Protein AF-A0A1B6I086-F1 (afdb_monomer)

Secondary structure (DSSP, 8-state):
-EEEE-TTTT---SS-----S-B--S--SSGGGSB-PSTT-----GGG--EEEE--GGGS--S----------------HHHHHHT-PPPEEEES-SSTTEEEEEE-

Radius of gyration: 17.03 Å; Cα contacts (8 Å, |Δi|>4): 149; chains: 1; bounding box: 28×38×47 Å

Structure (mmCIF, N/CA/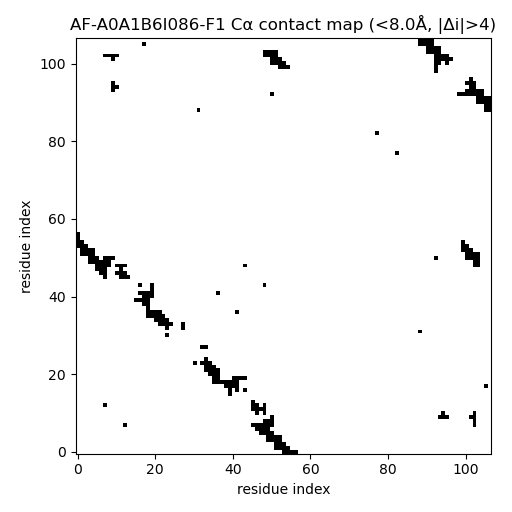C/O backbone):
data_AF-A0A1B6I086-F1
#
_entry.id   AF-A0A1B6I086-F1
#
loop_
_atom_site.group_PDB
_atom_site.id
_atom_site.type_symbol
_atom_site.label_atom_id
_atom_site.label_alt_id
_atom_site.label_comp_id
_atom_site.label_asym_id
_atom_site.label_entity_id
_atom_site.label_seq_id
_atom_site.pdbx_PDB_ins_code
_atom_site.Cartn_x
_atom_site.Cartn_y
_atom_site.Cartn_z
_atom_site.occupancy
_atom_site.B_iso_or_equiv
_atom_site.auth_seq_id
_atom_site.auth_comp_id
_atom_site.auth_asym_id
_atom_site.auth_atom_id
_atom_site.pdbx_PDB_model_num
ATOM 1 N N . ALA A 1 1 ? -8.166 -2.132 14.594 1.00 82.44 1 ALA A N 1
ATOM 2 C CA . ALA A 1 1 ? -6.741 -2.532 14.499 1.00 82.44 1 ALA A CA 1
ATOM 3 C C . ALA A 1 1 ? -6.466 -3.092 13.105 1.00 82.44 1 ALA A C 1
ATOM 5 O O . ALA A 1 1 ? -7.421 -3.461 12.431 1.00 82.44 1 ALA A O 1
ATOM 6 N N . VAL A 1 2 ? -5.211 -3.160 12.658 1.00 90.00 2 VAL A N 1
ATOM 7 C CA . VAL A 1 2 ? -4.838 -3.740 11.353 1.00 90.00 2 VAL A CA 1
ATOM 8 C C . VAL A 1 2 ? -3.719 -4.752 11.564 1.00 90.00 2 VAL A C 1
ATOM 10 O O . VAL A 1 2 ? -2.803 -4.492 12.341 1.00 90.00 2 VAL A O 1
ATOM 13 N N . LYS A 1 3 ? -3.789 -5.894 10.880 1.00 93.50 3 LYS A N 1
ATOM 14 C CA . LYS A 1 3 ? -2.704 -6.874 10.803 1.00 93.50 3 LYS A CA 1
ATOM 15 C C . LYS A 1 3 ? -2.186 -6.945 9.364 1.00 93.50 3 LYS A C 1
ATOM 17 O O . LYS A 1 3 ? -2.994 -7.206 8.472 1.00 93.50 3 LYS A O 1
ATOM 22 N N . PRO A 1 4 ? -0.878 -6.753 9.124 1.00 94.69 4 PRO A N 1
ATOM 23 C CA . PRO A 1 4 ? -0.304 -6.919 7.797 1.00 94.69 4 PRO A CA 1
ATOM 24 C C . PRO A 1 4 ? -0.185 -8.402 7.421 1.00 94.69 4 PRO A C 1
ATOM 26 O O . PRO A 1 4 ? 0.046 -9.267 8.270 1.00 94.69 4 PRO A O 1
ATOM 29 N N . THR A 1 5 ? -0.302 -8.687 6.130 1.00 96.44 5 THR A N 1
ATOM 30 C CA . THR A 1 5 ? 0.014 -9.975 5.506 1.00 96.44 5 THR A CA 1
ATOM 31 C C . THR A 1 5 ? 1.033 -9.759 4.394 1.00 96.44 5 THR A C 1
ATOM 33 O O . THR A 1 5 ? 1.017 -8.723 3.732 1.00 96.44 5 THR A O 1
ATOM 36 N N . HIS A 1 6 ? 1.876 -10.754 4.157 1.00 94.44 6 HIS A N 1
ATOM 37 C CA . HIS A 1 6 ? 2.946 -10.737 3.159 1.00 94.44 6 HIS A CA 1
ATOM 38 C C . HIS A 1 6 ? 2.785 -11.907 2.181 1.00 94.44 6 HIS A C 1
ATOM 40 O O . HIS A 1 6 ? 1.834 -12.687 2.283 1.00 94.44 6 HIS A O 1
ATOM 46 N N . SER A 1 7 ? 3.719 -12.016 1.238 1.00 95.38 7 SER A N 1
ATOM 47 C CA . SER A 1 7 ? 3.862 -13.165 0.343 1.00 95.38 7 SER A CA 1
ATOM 48 C C . SER A 1 7 ? 2.596 -13.499 -0.461 1.00 95.38 7 SER A C 1
ATOM 50 O O . SER A 1 7 ? 2.190 -14.659 -0.544 1.00 95.38 7 SER A O 1
ATOM 52 N N . ALA A 1 8 ? 1.926 -12.473 -0.998 1.00 95.12 8 ALA A N 1
ATOM 53 C CA . ALA A 1 8 ? 0.737 -12.617 -1.835 1.00 95.12 8 ALA A CA 1
ATOM 54 C C . ALA A 1 8 ? -0.382 -13.461 -1.195 1.00 95.12 8 ALA A C 1
ATOM 56 O O . ALA A 1 8 ? -1.104 -14.182 -1.884 1.00 95.12 8 ALA A O 1
ATOM 57 N N . HIS A 1 9 ? -0.576 -13.328 0.124 1.00 97.06 9 HIS A N 1
ATOM 58 C CA . HIS A 1 9 ? -1.596 -14.056 0.892 1.00 97.06 9 HIS A CA 1
ATOM 59 C C . HIS A 1 9 ? -3.008 -13.997 0.271 1.00 97.06 9 HIS A C 1
ATOM 61 O O . HIS A 1 9 ? -3.753 -14.974 0.305 1.00 97.06 9 HIS A O 1
ATOM 67 N N . PHE A 1 10 ? -3.374 -12.863 -0.335 1.00 96.31 10 PHE A N 1
ATOM 68 C CA . PHE A 1 10 ? -4.666 -12.651 -1.006 1.00 96.31 10 PHE A CA 1
ATOM 69 C C . PHE A 1 10 ? -4.572 -12.734 -2.541 1.00 96.31 10 PHE A C 1
ATOM 71 O O . PHE A 1 10 ? -5.391 -12.175 -3.277 1.00 96.31 10 PHE A O 1
ATOM 78 N N . GLY A 1 11 ? -3.547 -13.422 -3.035 1.00 93.88 11 GLY A N 1
ATOM 79 C CA . GLY A 1 11 ? -3.220 -13.562 -4.446 1.00 93.88 11 GLY A CA 1
ATOM 80 C C . GLY A 1 11 ? -2.227 -12.516 -4.947 1.00 93.88 11 GLY A C 1
ATOM 81 O O . GLY A 1 11 ? -2.010 -11.471 -4.329 1.00 93.88 11 GLY A O 1
ATOM 82 N N . GLN A 1 12 ? -1.659 -12.814 -6.110 1.00 90.12 12 GLN A N 1
ATOM 83 C CA . GLN A 1 12 ? -0.608 -12.041 -6.769 1.00 90.12 12 GLN A CA 1
ATOM 84 C C . GLN A 1 12 ? -1.130 -10.721 -7.361 1.00 90.12 12 GLN A C 1
ATOM 86 O O . GLN A 1 12 ? -2.317 -10.597 -7.693 1.00 90.12 12 GLN A O 1
ATOM 91 N N . VAL A 1 13 ? -0.238 -9.743 -7.537 1.00 84.06 13 VAL A N 1
ATOM 92 C CA . VAL A 1 13 ? -0.494 -8.568 -8.389 1.00 84.06 13 VAL A CA 1
ATOM 93 C C . VAL A 1 13 ? -0.128 -8.932 -9.821 1.00 84.06 13 VAL A C 1
ATOM 95 O O . VAL A 1 13 ? 0.859 -9.605 -10.050 1.00 84.06 13 VAL A O 1
ATOM 98 N N . ARG A 1 14 ? -0.931 -8.494 -10.795 1.00 73.88 14 ARG A N 1
ATOM 99 C CA . ARG A 1 14 ? -0.684 -8.771 -12.225 1.00 73.88 14 ARG A CA 1
ATOM 100 C C . ARG A 1 14 ? -0.266 -7.555 -13.044 1.00 73.88 14 ARG A C 1
ATOM 102 O O . ARG A 1 14 ? -0.083 -7.672 -14.248 1.00 73.88 14 ARG A O 1
ATOM 109 N N . GLN A 1 15 ? -0.263 -6.371 -12.435 1.00 74.25 15 GLN A N 1
ATOM 110 C CA . GLN A 1 15 ? -0.150 -5.113 -13.172 1.00 74.25 15 GLN A CA 1
ATOM 111 C C . GLN A 1 15 ? 1.072 -4.307 -12.758 1.00 74.25 15 GLN A C 1
ATOM 113 O O . GLN A 1 15 ? 1.983 -4.138 -13.560 1.00 74.25 15 GLN A O 1
ATOM 118 N N . LYS A 1 16 ? 1.070 -3.752 -11.543 1.00 85.25 16 LYS A N 1
ATOM 119 C CA . LYS A 1 16 ? 2.122 -2.842 -11.099 1.00 85.25 16 LYS A CA 1
ATOM 120 C C . LYS A 1 16 ? 2.178 -2.751 -9.582 1.00 85.25 16 LYS A C 1
ATOM 122 O O . LYS A 1 16 ? 1.140 -2.617 -8.932 1.00 85.25 16 LYS A O 1
ATOM 127 N N . TYR A 1 17 ? 3.396 -2.738 -9.058 1.00 90.81 17 TYR A N 1
ATOM 128 C CA . TYR A 1 17 ? 3.699 -2.358 -7.688 1.00 90.81 17 TYR A CA 1
ATOM 129 C C . TYR A 1 17 ? 3.968 -0.857 -7.629 1.00 90.81 17 TYR A C 1
ATOM 131 O O . TYR A 1 17 ? 4.779 -0.315 -8.380 1.00 90.81 17 TYR A O 1
ATOM 139 N N . TRP A 1 18 ? 3.207 -0.160 -6.790 1.00 92.31 18 TRP A N 1
ATOM 140 C CA . TRP A 1 18 ? 3.311 1.293 -6.658 1.00 92.31 18 TRP A CA 1
ATOM 141 C C . TRP A 1 18 ? 4.209 1.719 -5.505 1.00 92.31 18 TRP A C 1
ATOM 143 O O . TRP A 1 18 ? 4.826 2.778 -5.586 1.00 92.31 18 TRP A O 1
ATOM 153 N N . MET A 1 19 ? 4.255 0.909 -4.453 1.00 94.38 19 MET A N 1
ATOM 154 C CA . MET A 1 19 ? 4.958 1.193 -3.211 1.00 94.38 19 MET A CA 1
ATOM 155 C C . MET A 1 19 ? 5.756 -0.040 -2.814 1.00 94.38 19 MET A C 1
ATOM 157 O O . MET A 1 19 ? 5.250 -1.154 -2.950 1.00 94.38 19 MET A O 1
ATOM 161 N N . ASP A 1 20 ? 6.948 0.194 -2.287 1.00 95.62 20 ASP A N 1
ATOM 162 C CA . ASP A 1 20 ? 7.857 -0.826 -1.781 1.00 95.62 20 ASP A CA 1
ATOM 163 C C . ASP A 1 20 ? 8.559 -0.310 -0.520 1.00 95.62 20 ASP A C 1
ATOM 165 O O . ASP A 1 20 ? 8.597 0.904 -0.275 1.00 95.62 20 ASP A O 1
ATOM 169 N N . ASN A 1 21 ? 9.036 -1.229 0.319 1.00 95.50 21 ASN A N 1
ATOM 170 C CA . ASN A 1 21 ? 9.699 -0.946 1.590 1.00 95.50 21 ASN A CA 1
ATOM 171 C C . ASN A 1 21 ? 8.905 0.024 2.487 1.00 95.50 21 ASN A C 1
ATOM 173 O O . ASN A 1 21 ? 9.460 0.911 3.145 1.00 95.50 21 ASN A O 1
ATOM 177 N N . VAL A 1 22 ? 7.577 -0.151 2.510 1.00 95.06 22 VAL A N 1
ATOM 178 C CA . VAL A 1 22 ? 6.657 0.706 3.266 1.00 95.06 22 VAL A CA 1
ATOM 179 C C . VAL A 1 22 ? 6.874 0.528 4.767 1.00 95.06 22 VAL A C 1
ATOM 181 O O . VAL A 1 22 ? 6.713 -0.558 5.321 1.00 95.06 22 VAL A O 1
ATOM 184 N N . TYR A 1 23 ? 7.182 1.631 5.437 1.00 95.50 23 TYR A N 1
ATOM 185 C CA . TYR A 1 23 ? 7.411 1.712 6.868 1.00 95.50 23 TYR A CA 1
ATOM 186 C C . TYR A 1 23 ? 6.607 2.869 7.465 1.00 95.50 23 TYR A C 1
ATOM 188 O O . TYR A 1 23 ? 6.864 4.037 7.164 1.00 95.50 23 TYR A O 1
ATOM 196 N N . CYS A 1 24 ? 5.655 2.533 8.333 1.00 94.00 24 CYS A N 1
ATOM 197 C CA . CYS A 1 24 ? 4.813 3.486 9.055 1.00 94.00 24 CYS A CA 1
ATOM 198 C C . CYS A 1 24 ? 5.195 3.509 10.544 1.00 94.00 24 CYS A C 1
ATOM 200 O O . CYS A 1 24 ? 5.468 2.454 11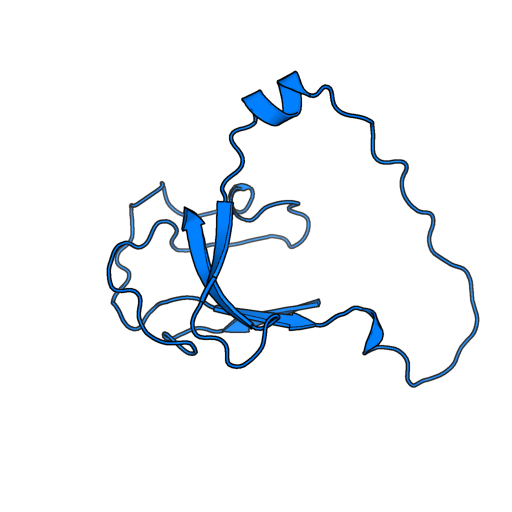.120 1.00 94.00 24 CYS A O 1
ATOM 202 N N . SER A 1 25 ? 5.169 4.678 11.186 1.00 94.94 25 SER A N 1
ATOM 203 C CA . SER A 1 25 ? 5.275 4.797 12.648 1.00 94.94 25 SER A CA 1
ATOM 204 C C . SER A 1 25 ? 3.996 4.347 13.360 1.00 94.94 25 SER A C 1
ATOM 206 O O . SER A 1 25 ? 4.044 3.952 14.525 1.00 94.94 25 SER A O 1
ATOM 208 N N . GLY A 1 26 ? 2.863 4.387 12.652 1.00 91.50 26 GLY A N 1
ATOM 209 C CA . GLY A 1 26 ? 1.530 4.092 13.1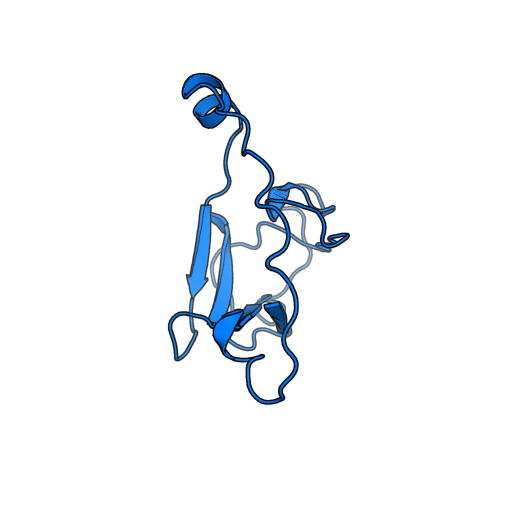74 1.00 91.50 26 GLY A CA 1
ATOM 210 C C . GLY A 1 26 ? 0.714 5.342 13.510 1.00 91.50 26 GLY A C 1
ATOM 211 O O . GLY A 1 26 ? -0.442 5.216 13.910 1.00 91.50 26 GLY A O 1
ATOM 212 N N . GLU A 1 27 ? 1.283 6.535 13.330 1.00 92.81 27 GLU A N 1
ATOM 213 C CA . GLU A 1 27 ? 0.605 7.821 13.549 1.00 92.81 27 GLU A CA 1
ATOM 214 C C . GLU A 1 27 ? 0.104 8.456 12.243 1.00 92.81 27 GLU A C 1
ATOM 216 O O . GLU A 1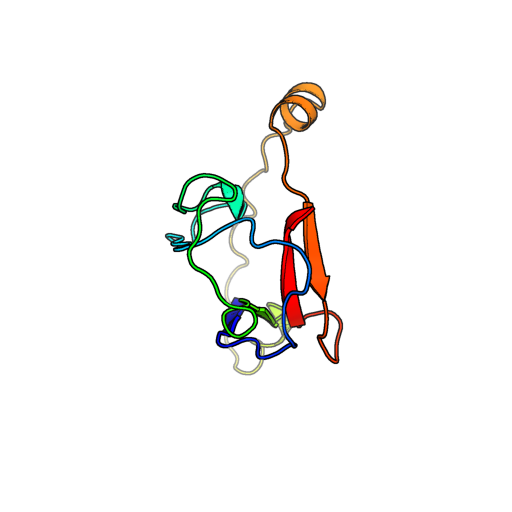 27 ? -0.635 9.443 12.257 1.00 92.81 27 GLU A O 1
ATOM 221 N N . GLU A 1 28 ? 0.498 7.904 11.096 1.00 92.19 28 GLU A N 1
ATOM 222 C CA . GLU A 1 28 ? 0.137 8.428 9.791 1.00 92.19 28 GLU A CA 1
ATOM 223 C C . GLU A 1 28 ? -1.359 8.261 9.494 1.00 92.19 28 GLU A C 1
ATOM 225 O O . GLU A 1 28 ? -1.937 7.183 9.614 1.00 92.19 28 GLU A O 1
ATOM 230 N N . GLU A 1 29 ? -2.001 9.328 9.010 1.00 88.00 29 GLU A N 1
ATOM 231 C CA . GLU A 1 29 ? -3.420 9.275 8.624 1.00 88.00 29 GLU A CA 1
ATOM 232 C C . GLU A 1 29 ? -3.664 8.548 7.288 1.00 88.00 29 GLU A C 1
ATOM 234 O O . GLU A 1 29 ? -4.810 8.235 6.952 1.00 88.00 29 GLU A O 1
ATOM 239 N N . ARG A 1 30 ? -2.615 8.344 6.479 1.00 89.44 30 ARG A N 1
ATOM 240 C CA . ARG A 1 30 ? -2.692 7.758 5.132 1.00 89.44 30 ARG A CA 1
ATOM 241 C C . ARG A 1 30 ? -1.425 6.969 4.812 1.00 89.44 30 ARG A C 1
ATOM 243 O O . ARG A 1 30 ? -0.339 7.343 5.240 1.00 89.44 30 ARG A O 1
ATOM 250 N N . LEU A 1 31 ? -1.563 5.947 3.972 1.00 91.56 31 LEU A N 1
ATOM 251 C CA . LEU A 1 31 ? -0.454 5.078 3.569 1.00 91.56 31 LEU A CA 1
ATOM 252 C C . LEU A 1 31 ? 0.661 5.836 2.820 1.00 91.56 31 LEU A C 1
ATOM 254 O O . LEU A 1 31 ? 1.835 5.573 3.041 1.00 91.56 31 LEU A O 1
ATOM 258 N N . ASP A 1 32 ? 0.310 6.836 2.006 1.00 92.19 32 ASP A N 1
ATOM 259 C CA . ASP A 1 32 ? 1.271 7.692 1.287 1.00 92.19 32 ASP A CA 1
ATOM 260 C C . ASP A 1 32 ? 1.992 8.721 2.173 1.00 92.19 32 ASP A C 1
ATOM 262 O O . ASP A 1 32 ? 2.774 9.530 1.671 1.00 92.19 32 ASP A O 1
ATOM 266 N N . LYS A 1 33 ? 1.704 8.741 3.479 1.00 93.00 33 LYS A N 1
ATOM 267 C CA . LYS A 1 33 ? 2.448 9.534 4.465 1.00 93.00 33 LYS A CA 1
ATOM 268 C C . LYS A 1 33 ? 3.496 8.720 5.210 1.00 93.00 33 LYS A C 1
ATOM 270 O O . LYS A 1 33 ? 4.339 9.322 5.868 1.00 93.00 33 LYS A O 1
ATOM 275 N N . CYS A 1 34 ? 3.458 7.396 5.084 1.00 94.50 34 CYS A N 1
ATOM 276 C CA . CYS A 1 34 ? 4.520 6.537 5.579 1.00 94.50 34 CYS A CA 1
ATOM 277 C C . CYS A 1 34 ? 5.802 6.758 4.766 1.00 94.50 34 CYS A C 1
ATOM 279 O O . CYS A 1 34 ? 5.779 7.344 3.680 1.00 94.50 34 CYS A O 1
ATOM 281 N N . ARG A 1 35 ? 6.933 6.265 5.270 1.00 97.25 35 ARG A N 1
ATOM 282 C CA . ARG A 1 35 ? 8.158 6.172 4.471 1.00 97.25 35 ARG A CA 1
ATOM 283 C C . ARG A 1 35 ? 8.024 4.985 3.519 1.00 97.25 35 ARG A C 1
ATOM 285 O O . ARG A 1 35 ? 7.622 3.914 3.948 1.00 97.25 35 ARG A O 1
ATOM 292 N N . PHE A 1 36 ? 8.364 5.166 2.254 1.00 96.12 36 PHE A N 1
ATOM 293 C CA . PHE A 1 36 ? 8.427 4.110 1.244 1.00 96.12 36 PHE A CA 1
ATOM 294 C C . PHE A 1 36 ? 9.386 4.562 0.141 1.00 96.12 36 PHE A C 1
ATOM 296 O O . PHE A 1 36 ? 9.764 5.740 0.093 1.00 96.12 36 PHE A O 1
ATOM 303 N N . ASP A 1 37 ? 9.798 3.638 -0.716 1.00 96.62 37 ASP A N 1
ATOM 304 C CA . ASP A 1 37 ? 10.651 3.972 -1.854 1.00 96.62 37 ASP A CA 1
ATOM 305 C C . ASP A 1 37 ? 9.907 4.841 -2.882 1.00 96.62 37 ASP A C 1
ATOM 307 O O . ASP A 1 37 ? 8.677 4.902 -2.872 1.00 96.62 37 ASP A O 1
ATOM 311 N N . PRO A 1 38 ? 10.606 5.578 -3.767 1.00 95.81 38 PRO A N 1
ATOM 312 C CA . PRO A 1 38 ? 9.939 6.431 -4.746 1.00 95.81 38 PRO A CA 1
ATOM 313 C C . PRO A 1 38 ? 8.871 5.678 -5.551 1.00 95.81 38 PRO A C 1
ATOM 315 O O . PRO A 1 38 ? 9.054 4.523 -5.920 1.00 95.81 38 PRO A O 1
ATOM 318 N N . TRP A 1 39 ? 7.759 6.348 -5.859 1.00 93.12 39 TRP A N 1
ATOM 319 C CA . TRP A 1 39 ? 6.617 5.739 -6.547 1.00 93.12 39 TRP A CA 1
ATOM 320 C C . TRP A 1 39 ? 7.008 4.933 -7.789 1.00 93.12 39 TRP A C 1
ATOM 322 O O . TRP A 1 39 ? 7.566 5.470 -8.746 1.00 93.12 39 TRP A O 1
ATOM 332 N N . GLY A 1 40 ? 6.625 3.657 -7.800 1.00 92.56 40 GLY A N 1
ATOM 333 C CA . GLY A 1 40 ? 6.898 2.743 -8.908 1.00 92.56 40 GLY A CA 1
ATOM 334 C C . GLY A 1 40 ? 8.344 2.246 -8.999 1.00 92.56 40 GLY A C 1
ATOM 335 O O . GLY A 1 40 ? 8.616 1.441 -9.884 1.00 92.56 40 GLY A O 1
ATOM 336 N N . THR A 1 41 ? 9.236 2.667 -8.102 1.00 95.19 41 THR A N 1
ATOM 337 C CA . THR A 1 41 ? 10.551 2.054 -7.898 1.00 95.19 41 THR A CA 1
ATOM 338 C C . THR A 1 41 ? 10.398 0.928 -6.888 1.00 95.19 41 THR A C 1
ATOM 340 O O . THR A 1 41 ? 10.011 1.171 -5.751 1.00 95.19 41 THR A O 1
ATOM 343 N N . ASN A 1 42 ? 10.636 -0.298 -7.334 1.00 93.56 42 ASN A N 1
ATOM 344 C CA . ASN A 1 42 ? 10.521 -1.518 -6.544 1.00 93.56 42 ASN A CA 1
ATOM 345 C C . ASN A 1 42 ? 11.275 -2.640 -7.257 1.00 93.56 42 ASN A C 1
ATOM 347 O O . ASN A 1 42 ? 11.465 -2.570 -8.477 1.00 93.56 42 ASN A O 1
ATOM 351 N N . ASP A 1 43 ? 11.651 -3.666 -6.509 1.00 93.38 43 ASP A N 1
ATOM 352 C CA . ASP A 1 43 ? 12.112 -4.958 -7.024 1.00 93.38 43 ASP A CA 1
ATOM 353 C C . ASP A 1 43 ? 11.118 -6.095 -6.723 1.00 93.38 43 ASP A C 1
ATOM 355 O O . ASP A 1 43 ? 11.436 -7.262 -6.927 1.00 93.38 43 ASP A O 1
ATOM 359 N N . CYS A 1 44 ? 9.889 -5.734 -6.332 1.00 92.69 44 CYS A N 1
ATOM 360 C CA . CYS A 1 44 ? 8.807 -6.650 -5.984 1.00 92.69 44 CYS A CA 1
ATOM 361 C C . CYS A 1 44 ? 8.457 -7.657 -7.099 1.00 92.69 44 CYS A C 1
ATOM 363 O O . CYS A 1 44 ? 8.109 -7.290 -8.227 1.00 92.69 44 CYS A O 1
ATOM 365 N N . GLU A 1 45 ? 8.394 -8.934 -6.732 1.00 91.50 45 GLU A N 1
ATOM 366 C CA . GLU A 1 45 ? 7.878 -10.037 -7.542 1.00 91.50 45 GLU A CA 1
ATOM 367 C C . GLU A 1 45 ? 6.368 -10.259 -7.340 1.00 91.50 45 GLU A C 1
ATOM 369 O O . GLU A 1 45 ? 5.774 -9.848 -6.344 1.00 91.50 45 GLU A O 1
ATOM 374 N N . ASP A 1 46 ? 5.707 -10.980 -8.256 1.00 89.19 46 ASP A N 1
ATOM 375 C CA . ASP A 1 46 ? 4.275 -11.348 -8.194 1.00 89.19 46 ASP A CA 1
ATOM 376 C C . ASP A 1 46 ? 3.855 -11.975 -6.846 1.00 89.19 46 ASP A C 1
ATOM 378 O O . ASP A 1 46 ? 2.717 -11.810 -6.390 1.00 89.19 46 ASP A O 1
ATOM 382 N N . SER A 1 47 ? 4.782 -12.678 -6.192 1.00 91.69 47 SER A N 1
ATOM 383 C CA . SER A 1 47 ? 4.608 -13.299 -4.880 1.00 91.69 47 SER A CA 1
ATOM 384 C C . SER A 1 47 ? 4.762 -12.354 -3.693 1.00 91.69 47 SER A C 1
ATOM 386 O O . SER A 1 47 ? 4.479 -12.784 -2.586 1.00 91.69 47 SER A O 1
ATOM 388 N N . GLU A 1 48 ? 5.167 -11.098 -3.864 1.00 93.69 48 GLU A N 1
ATOM 389 C CA . GLU A 1 48 ? 5.503 -10.194 -2.748 1.00 93.69 48 GLU A CA 1
ATOM 390 C C . GLU A 1 48 ? 4.370 -9.242 -2.362 1.00 93.69 48 GLU A C 1
ATOM 392 O O . GLU A 1 48 ? 4.493 -8.426 -1.450 1.00 93.69 48 GLU A O 1
ATOM 397 N N . ALA A 1 49 ? 3.210 -9.392 -3.000 1.00 94.00 49 ALA A N 1
ATOM 398 C CA . ALA A 1 49 ? 2.065 -8.532 -2.767 1.00 94.00 49 ALA A CA 1
ATOM 399 C C . ALA A 1 49 ? 1.657 -8.452 -1.281 1.00 94.00 49 ALA A C 1
ATOM 401 O O . ALA A 1 49 ? 1.293 -9.454 -0.652 1.00 94.00 49 ALA A O 1
ATOM 402 N N . ALA A 1 50 ? 1.653 -7.229 -0.747 1.00 95.25 50 ALA A N 1
ATOM 403 C CA . ALA A 1 50 ? 1.212 -6.935 0.609 1.00 95.25 50 ALA A CA 1
ATOM 404 C C . ALA A 1 50 ? -0.320 -6.954 0.733 1.00 95.25 50 ALA A C 1
ATOM 406 O O . ALA A 1 50 ? -1.067 -6.556 -0.166 1.00 95.25 50 ALA A O 1
ATOM 407 N N . GLY A 1 51 ? -0.804 -7.374 1.894 1.00 95.94 51 GLY A N 1
ATOM 408 C CA . GLY A 1 51 ? -2.222 -7.357 2.231 1.00 95.94 51 GLY A CA 1
ATOM 409 C C . GLY A 1 51 ? -2.456 -7.000 3.687 1.00 95.94 51 GLY A C 1
ATOM 410 O O . GLY A 1 51 ? -1.513 -6.823 4.459 1.00 95.94 51 GLY A O 1
ATOM 411 N N . VAL A 1 52 ? -3.722 -6.880 4.061 1.00 96.56 52 VAL A N 1
ATOM 412 C CA . VAL A 1 52 ? -4.125 -6.574 5.432 1.00 96.56 52 VAL A CA 1
ATOM 413 C C . VAL A 1 52 ? -5.381 -7.335 5.828 1.00 96.56 52 VAL A C 1
ATOM 415 O O . VAL A 1 52 ? -6.222 -7.655 4.989 1.00 96.56 52 VAL A O 1
ATOM 418 N N . VAL A 1 53 ? -5.518 -7.565 7.131 1.00 96.62 53 VAL A N 1
ATOM 419 C CA . VAL A 1 53 ? -6.783 -7.884 7.796 1.00 96.62 53 VAL A CA 1
ATOM 420 C C . VAL A 1 53 ? -7.112 -6.730 8.739 1.00 96.62 53 VAL A C 1
ATOM 422 O O . VAL A 1 53 ? -6.306 -6.357 9.596 1.00 96.62 53 VAL A O 1
ATOM 425 N N . CYS A 1 54 ? -8.291 -6.148 8.572 1.00 92.88 54 CYS A N 1
ATOM 426 C CA . CYS A 1 54 ? -8.791 -5.031 9.357 1.00 92.88 54 CYS A CA 1
ATOM 427 C C . CYS A 1 54 ? -9.761 -5.545 10.421 1.00 92.88 54 CYS A C 1
ATOM 429 O O . CYS A 1 54 ? -10.747 -6.203 10.109 1.00 92.88 54 CYS A O 1
ATOM 431 N N . TYR A 1 55 ? -9.527 -5.186 11.676 1.00 87.81 55 TYR A N 1
ATOM 432 C CA . TYR A 1 55 ? -10.411 -5.511 12.793 1.00 87.81 55 TYR A CA 1
ATOM 433 C C . TYR A 1 55 ? -11.188 -4.267 13.200 1.00 87.81 55 TYR A C 1
ATOM 435 O O . TYR A 1 55 ? -10.583 -3.205 13.430 1.00 87.81 55 TYR A O 1
ATOM 443 N N . SER A 1 56 ? -12.510 -4.400 13.314 1.00 78.69 56 SER A N 1
ATOM 444 C CA . SER A 1 56 ? -13.326 -3.366 13.936 1.00 78.69 56 SER A CA 1
ATOM 445 C C . SER A 1 56 ? -12.872 -3.192 15.394 1.00 78.69 56 SER A C 1
ATOM 447 O O . SER A 1 56 ? -12.483 -4.159 16.051 1.00 78.69 56 SER A O 1
ATOM 449 N N . PRO A 1 57 ? -12.899 -1.964 15.934 1.00 66.56 57 PRO A N 1
ATOM 450 C CA . PRO A 1 57 ? -12.675 -1.744 17.363 1.00 66.56 57 PRO A CA 1
ATOM 451 C C . PRO A 1 57 ? -13.704 -2.458 18.257 1.00 66.56 57 PRO A C 1
ATOM 453 O O . PRO A 1 57 ? -13.502 -2.549 19.461 1.00 66.56 57 PRO A O 1
ATOM 456 N N . GLU A 1 58 ? -14.798 -2.953 17.676 1.00 60.62 58 GLU A N 1
ATOM 457 C CA . GLU A 1 58 ? -15.933 -3.552 18.379 1.00 60.62 58 GLU A CA 1
ATOM 458 C C . GLU A 1 58 ? -15.672 -4.992 18.858 1.00 60.62 58 GLU A C 1
ATOM 460 O O . GLU A 1 58 ? -16.347 -5.459 19.767 1.00 60.62 58 GLU A O 1
ATOM 465 N N . GLU A 1 59 ? -14.648 -5.681 18.335 1.00 56.38 59 GLU A N 1
ATOM 466 C CA . GLU A 1 59 ? -14.301 -7.048 18.774 1.00 56.38 59 GLU A CA 1
ATOM 467 C C . GLU A 1 59 ? -13.294 -7.110 19.937 1.00 56.38 59 GLU A C 1
ATOM 469 O O . GLU A 1 59 ? -12.910 -8.188 20.385 1.00 56.38 59 GLU A O 1
ATOM 474 N N . VAL A 1 60 ? -12.905 -5.962 20.499 1.00 54.56 60 VAL A N 1
ATOM 475 C CA . VAL A 1 60 ? -12.204 -5.896 21.793 1.00 54.56 60 VAL A CA 1
ATOM 476 C C . VAL A 1 60 ? -13.193 -5.389 22.840 1.00 54.56 60 VAL A C 1
ATOM 478 O O . VAL A 1 60 ? -13.071 -4.291 23.369 1.00 54.56 60 VAL A O 1
ATOM 481 N N . SER A 1 61 ? -14.260 -6.150 23.081 1.00 50.88 61 SER A N 1
ATOM 482 C CA . SER A 1 61 ? -15.302 -5.813 24.065 1.00 50.88 61 SER A CA 1
ATOM 483 C C . SER A 1 61 ? -15.834 -7.049 24.792 1.00 50.88 61 SER A C 1
ATOM 485 O O . SER A 1 61 ? -17.028 -7.179 25.025 1.00 50.88 61 SER A O 1
ATOM 487 N N . THR A 1 62 ? -14.951 -7.957 25.208 1.00 50.28 62 THR A N 1
ATOM 488 C CA . THR A 1 62 ? -15.314 -9.004 26.182 1.00 50.28 62 THR A CA 1
ATOM 489 C C . THR A 1 62 ? -14.226 -9.179 27.231 1.00 50.28 62 THR A C 1
ATOM 491 O O . THR A 1 62 ? -13.619 -10.230 27.342 1.00 50.28 62 THR A O 1
ATOM 494 N N . THR A 1 63 ? -13.971 -8.122 28.006 1.00 44.12 63 THR A N 1
ATOM 495 C CA . THR A 1 63 ? -13.879 -8.231 29.474 1.00 44.12 63 THR A CA 1
ATOM 496 C C . THR A 1 63 ? -14.017 -6.838 30.093 1.00 44.12 63 THR A C 1
ATOM 498 O O . THR A 1 63 ? -13.198 -5.956 29.869 1.00 44.12 63 THR A O 1
ATOM 501 N N . THR A 1 64 ? -15.117 -6.654 30.820 1.00 47.59 64 THR A N 1
ATOM 502 C CA . THR A 1 64 ? -15.389 -5.655 31.869 1.00 47.59 64 THR A CA 1
ATOM 503 C C . THR A 1 64 ? -14.207 -4.792 32.334 1.00 47.59 64 THR A C 1
ATOM 505 O O . THR A 1 64 ? -13.255 -5.330 32.891 1.00 47.59 64 THR A O 1
ATOM 508 N N . THR A 1 65 ? -14.327 -3.460 32.242 1.00 41.91 65 THR A N 1
ATOM 509 C CA . THR A 1 65 ? -14.438 -2.531 33.395 1.00 41.91 65 THR A CA 1
ATOM 510 C C . THR A 1 65 ? -14.784 -1.119 32.896 1.00 41.91 65 THR A C 1
ATOM 512 O O . THR A 1 65 ? -14.162 -0.582 31.986 1.00 41.91 65 THR A O 1
ATOM 515 N N . THR A 1 66 ? -15.804 -0.521 33.505 1.00 53.19 66 THR A N 1
ATOM 516 C CA . THR A 1 66 ? -16.263 0.864 33.348 1.00 53.19 66 THR A CA 1
ATOM 517 C C . THR A 1 66 ? -15.141 1.880 33.568 1.00 53.19 66 THR A C 1
ATOM 519 O O . THR A 1 66 ? -14.643 1.956 34.686 1.00 53.19 66 THR A O 1
ATOM 522 N N . THR A 1 67 ? -14.793 2.718 32.579 1.00 46.47 67 THR A N 1
ATOM 523 C CA . THR A 1 67 ? -14.449 4.151 32.777 1.00 46.47 67 THR A CA 1
ATOM 524 C C . THR A 1 67 ? -14.236 4.902 31.446 1.00 46.47 67 THR A C 1
ATOM 526 O O . THR A 1 67 ? -13.400 4.530 30.638 1.00 46.47 67 THR A O 1
ATOM 529 N N . VAL A 1 68 ? -15.015 5.982 31.275 1.00 47.81 68 VAL A N 1
ATOM 530 C CA . VAL A 1 68 ? -14.792 7.221 30.488 1.00 47.81 68 VAL A CA 1
ATOM 531 C C . VAL A 1 68 ? -14.321 7.098 29.025 1.00 47.81 68 VAL A C 1
ATOM 533 O O . VAL A 1 68 ? -13.170 6.798 28.730 1.00 47.81 68 VAL A O 1
ATOM 536 N N . ALA A 1 69 ? -15.208 7.486 28.099 1.00 50.03 69 ALA A N 1
ATOM 537 C CA . ALA A 1 69 ? -14.888 7.715 26.690 1.00 50.03 69 ALA A CA 1
ATOM 538 C C . ALA A 1 69 ? -13.720 8.715 26.531 1.00 50.03 69 ALA A C 1
ATOM 540 O O . ALA A 1 69 ? -13.796 9.818 27.084 1.00 50.03 69 ALA A O 1
ATOM 541 N N . PRO A 1 70 ? -12.661 8.399 25.763 1.00 52.91 70 PRO A N 1
ATOM 542 C CA . PRO A 1 70 ? -11.629 9.376 25.474 1.00 52.91 70 PRO A CA 1
ATOM 543 C C . PRO A 1 70 ? -12.200 10.446 24.539 1.00 52.91 70 PRO A C 1
ATOM 545 O O . PRO A 1 70 ? -12.829 10.154 23.522 1.00 52.91 70 PRO A O 1
ATOM 548 N N . ASN A 1 71 ? -11.980 11.699 24.933 1.00 45.50 71 ASN A N 1
ATOM 549 C CA . ASN A 1 71 ? -12.239 12.919 24.177 1.00 45.50 71 ASN A CA 1
ATOM 550 C C . ASN A 1 71 ? -12.041 12.731 22.664 1.00 45.50 71 ASN A C 1
ATOM 552 O O . ASN A 1 71 ? -10.916 12.566 22.193 1.00 45.50 71 ASN A O 1
ATOM 556 N N . ALA A 1 72 ? -13.122 12.855 21.891 1.00 57.34 72 ALA A N 1
ATOM 557 C CA . ALA A 1 72 ? -13.028 13.039 20.452 1.00 57.34 72 ALA A CA 1
ATOM 558 C C . ALA A 1 72 ? -12.317 14.375 20.181 1.00 57.34 72 ALA A C 1
ATOM 560 O O . ALA A 1 72 ? -12.858 15.454 20.443 1.00 57.34 72 ALA A O 1
ATOM 561 N N . THR A 1 73 ? -11.086 14.320 19.677 1.00 55.41 73 THR A N 1
ATOM 562 C CA . THR A 1 73 ? -10.372 15.511 19.218 1.00 55.41 73 THR A CA 1
ATOM 563 C C . THR A 1 73 ? -11.197 16.182 18.119 1.00 55.41 73 THR A C 1
ATOM 565 O O . THR A 1 73 ? -11.608 15.562 17.136 1.00 55.41 73 THR A O 1
ATOM 568 N N . LYS A 1 74 ? -11.501 17.474 18.302 1.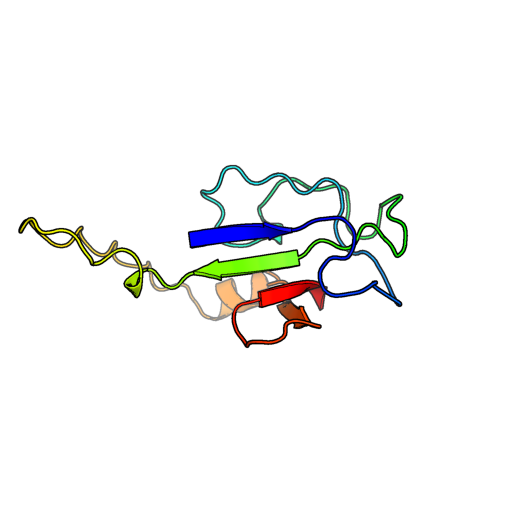00 54.91 74 LYS A N 1
ATOM 569 C CA . LYS A 1 74 ? -12.245 18.277 17.324 1.00 54.91 74 LYS A CA 1
ATOM 570 C C . LYS A 1 74 ? -11.459 18.296 16.011 1.00 54.91 74 LYS A C 1
ATOM 572 O O . LYS A 1 74 ? -10.494 19.046 15.879 1.00 54.91 74 LYS A O 1
ATOM 577 N N . LYS A 1 75 ? -11.872 17.485 15.033 1.00 62.50 75 LYS A N 1
ATOM 578 C CA . LYS A 1 75 ? -11.297 17.493 13.682 1.00 62.50 75 LYS A CA 1
ATOM 579 C C . LYS A 1 75 ? -11.447 18.902 13.104 1.00 62.50 75 LYS A C 1
ATOM 581 O O . LYS A 1 75 ? -12.562 19.381 12.890 1.00 62.50 75 LYS A O 1
ATOM 586 N N . LYS A 1 76 ? -10.325 19.595 12.889 1.00 69.94 76 LYS A N 1
ATOM 587 C CA . LYS A 1 76 ? -10.299 20.932 12.283 1.00 69.94 76 LYS A CA 1
ATOM 588 C C . LYS A 1 76 ? -10.963 20.836 10.907 1.00 69.94 76 LYS A C 1
ATOM 590 O O . LYS A 1 76 ? -10.541 20.037 10.073 1.00 69.94 76 LYS A O 1
ATOM 595 N N . ARG A 1 77 ? -12.029 21.610 10.671 1.00 70.88 77 ARG A N 1
ATOM 596 C CA . ARG A 1 77 ? -12.718 21.630 9.370 1.00 70.88 77 ARG A CA 1
ATOM 597 C C . ARG A 1 77 ? -11.748 22.192 8.330 1.00 70.88 77 ARG A C 1
ATOM 599 O O . ARG A 1 77 ? -11.403 23.369 8.379 1.00 70.88 77 ARG A O 1
ATOM 606 N N . ARG A 1 78 ? -11.268 21.332 7.435 1.00 76.38 78 ARG A N 1
ATOM 607 C CA . ARG A 1 78 ? -10.380 21.703 6.326 1.00 76.38 78 ARG A CA 1
ATOM 608 C C . ARG A 1 78 ? -11.203 22.322 5.192 1.00 76.38 78 ARG A C 1
ATOM 610 O O . ARG A 1 78 ? -12.348 21.911 4.996 1.00 76.38 78 ARG A O 1
ATOM 617 N N . ARG A 1 79 ? -10.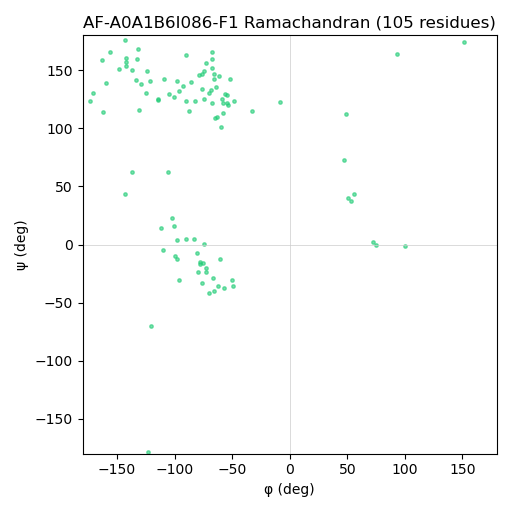659 23.299 4.448 1.00 82.56 79 ARG A N 1
ATOM 618 C CA . ARG A 1 79 ? -11.339 23.797 3.237 1.00 82.56 79 ARG A CA 1
ATOM 619 C C . ARG A 1 79 ? -11.381 22.680 2.197 1.00 82.56 79 ARG A C 1
ATOM 621 O O . ARG A 1 79 ? -10.451 21.884 2.093 1.00 82.56 79 ARG A O 1
ATOM 628 N N . ILE A 1 80 ? -12.445 22.656 1.395 1.00 71.19 80 ILE A N 1
ATOM 629 C CA . ILE A 1 80 ? -12.598 21.702 0.285 1.00 71.19 80 ILE A CA 1
ATOM 630 C C . ILE A 1 80 ? -11.413 21.813 -0.688 1.00 71.19 80 ILE A C 1
ATOM 632 O O . ILE A 1 80 ? -10.905 20.796 -1.143 1.00 71.19 80 ILE A O 1
ATOM 636 N N . GLN A 1 81 ? -10.900 23.021 -0.934 1.00 71.06 81 GLN A N 1
ATOM 637 C CA . GLN A 1 81 ? -9.752 23.209 -1.821 1.00 71.06 81 GLN A CA 1
ATOM 638 C C . GLN A 1 81 ? -8.464 22.572 -1.274 1.00 71.06 81 GLN A C 1
ATOM 640 O O . GLN A 1 81 ? -7.754 21.915 -2.024 1.00 71.06 81 GLN A O 1
ATOM 645 N N . ASP A 1 82 ? -8.203 22.662 0.034 1.00 67.06 82 ASP A N 1
ATOM 646 C CA . ASP A 1 82 ? -7.035 22.022 0.664 1.00 67.06 82 ASP A CA 1
ATOM 647 C C . ASP A 1 82 ? -7.141 20.490 0.621 1.00 67.06 82 ASP A C 1
ATOM 649 O O . ASP A 1 82 ? -6.141 19.783 0.610 1.00 67.06 82 ASP A O 1
ATOM 653 N N . ILE A 1 83 ? -8.368 19.963 0.613 1.00 63.44 83 ILE A N 1
ATOM 654 C CA . ILE A 1 83 ? -8.656 18.536 0.440 1.00 63.44 83 ILE A CA 1
ATOM 655 C C . ILE A 1 83 ? -8.357 18.075 -0.990 1.00 63.44 83 ILE A C 1
ATOM 657 O O . ILE A 1 83 ? -7.827 16.978 -1.169 1.00 63.44 83 ILE A O 1
ATOM 661 N N . LEU A 1 84 ? -8.725 18.883 -1.984 1.00 62.09 84 LEU A N 1
ATOM 662 C CA . LEU A 1 84 ? -8.534 18.573 -3.401 1.00 62.09 84 LEU A CA 1
ATOM 663 C C . LEU A 1 84 ? -7.072 18.756 -3.831 1.00 62.09 84 LEU A C 1
ATOM 665 O O . LEU A 1 84 ? -6.572 17.979 -4.637 1.00 62.09 84 LEU A O 1
ATOM 669 N N . ASN A 1 85 ? -6.368 19.722 -3.240 1.00 60.69 85 ASN A N 1
ATOM 670 C CA . ASN A 1 85 ? -4.967 20.022 -3.546 1.00 60.69 85 ASN A CA 1
ATOM 671 C C . ASN A 1 85 ? -3.972 19.044 -2.897 1.00 60.69 85 ASN A C 1
ATOM 673 O O . ASN A 1 85 ? -2.807 19.014 -3.275 1.00 60.69 85 ASN A O 1
ATOM 677 N N . GLU A 1 86 ? -4.402 18.248 -1.917 1.00 68.94 86 GLU A N 1
ATOM 678 C CA . GLU A 1 86 ? -3.516 17.361 -1.153 1.00 68.94 86 GLU A CA 1
ATOM 679 C C . GLU A 1 86 ? -3.213 16.009 -1.812 1.00 68.94 86 GLU A C 1
ATOM 681 O O . GLU A 1 86 ? -2.584 15.169 -1.160 1.00 68.94 86 GLU A O 1
ATOM 686 N N . GLY A 1 87 ? -3.684 15.785 -3.046 1.00 70.75 87 GLY A N 1
ATOM 687 C CA . GLY A 1 87 ? -3.408 14.576 -3.828 1.00 70.75 87 GLY A CA 1
ATOM 688 C C . GLY A 1 87 ? -3.614 13.304 -3.007 1.00 70.75 87 GLY A C 1
ATOM 689 O O . GLY A 1 87 ? -2.654 12.692 -2.549 1.00 70.75 87 GLY A O 1
ATOM 690 N N . ARG A 1 88 ? -4.870 12.936 -2.724 1.00 79.81 88 ARG A N 1
ATOM 691 C CA . ARG A 1 88 ? -5.143 11.696 -1.985 1.00 79.81 88 ARG A CA 1
ATOM 692 C C . ARG A 1 88 ? -4.927 10.501 -2.901 1.00 79.81 88 ARG A C 1
ATOM 694 O O . ARG A 1 88 ? -5.608 10.404 -3.921 1.00 79.81 88 ARG A O 1
ATOM 701 N N . ILE A 1 89 ? -4.077 9.568 -2.484 1.00 87.31 89 ILE A N 1
ATOM 702 C CA . ILE A 1 89 ? -4.058 8.243 -3.100 1.00 87.31 89 ILE A CA 1
ATOM 703 C C . ILE A 1 89 ? -5.378 7.521 -2.819 1.00 87.31 89 ILE A C 1
ATOM 705 O O . ILE A 1 89 ? -5.959 7.653 -1.735 1.00 87.31 89 ILE A O 1
ATOM 709 N N . GLN A 1 90 ? -5.865 6.764 -3.797 1.00 88.56 90 GLN A N 1
ATOM 710 C CA . GLN A 1 90 ? -7.005 5.880 -3.600 1.00 88.56 90 GLN A CA 1
ATOM 711 C C . GLN A 1 90 ? -6.496 4.472 -3.309 1.00 88.56 90 GLN A C 1
ATOM 713 O O . GLN A 1 90 ? -5.638 3.960 -4.019 1.00 88.56 90 GLN A O 1
ATOM 718 N N . VAL A 1 91 ? -7.035 3.841 -2.266 1.00 90.75 91 VAL A N 1
ATOM 719 C CA . VAL A 1 91 ? -6.675 2.473 -1.878 1.00 90.75 91 VAL A CA 1
ATOM 720 C C . VAL A 1 91 ? -7.917 1.598 -1.886 1.00 90.75 91 VAL A C 1
ATOM 722 O O . VAL A 1 91 ? -8.992 2.026 -1.461 1.00 90.75 91 VAL A O 1
ATOM 725 N N . ARG A 1 92 ? -7.772 0.357 -2.352 1.00 92.38 92 ARG A N 1
ATOM 726 C CA . ARG A 1 92 ? -8.795 -0.687 -2.231 1.00 92.38 92 ARG A CA 1
ATOM 727 C C . ARG A 1 92 ? -8.197 -1.998 -1.731 1.00 92.38 92 ARG A C 1
ATOM 729 O O . ARG A 1 92 ? -7.002 -2.231 -1.895 1.00 92.38 92 ARG A O 1
ATOM 736 N N . LEU A 1 93 ? -9.057 -2.864 -1.198 1.00 94.06 93 LEU A N 1
ATOM 737 C CA . LEU A 1 93 ? -8.726 -4.258 -0.908 1.00 94.06 93 LEU A CA 1
ATOM 73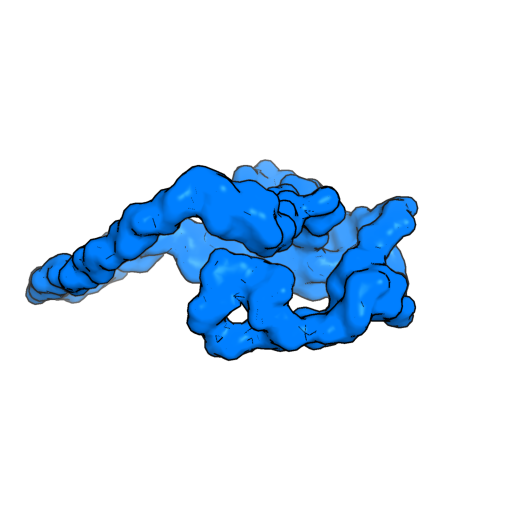8 C C . LEU A 1 93 ? -9.222 -5.166 -2.038 1.00 94.06 93 LEU A C 1
ATOM 740 O O . LEU A 1 93 ? -10.298 -4.944 -2.601 1.00 94.06 93 LEU A O 1
ATOM 744 N N . ALA A 1 94 ? -8.425 -6.170 -2.395 1.00 94.31 94 ALA A N 1
ATOM 745 C CA . ALA A 1 94 ? -8.748 -7.146 -3.433 1.00 94.31 94 ALA A CA 1
ATOM 746 C C . ALA A 1 94 ? -8.383 -8.573 -2.998 1.00 94.31 94 ALA A C 1
ATOM 748 O O . ALA A 1 94 ? -7.436 -8.776 -2.246 1.00 94.31 94 ALA A O 1
ATOM 749 N N . GLY A 1 95 ? -9.120 -9.575 -3.485 1.00 95.06 95 GLY A N 1
ATOM 750 C CA . GLY A 1 95 ? -8.816 -10.994 -3.233 1.00 95.06 95 GLY A CA 1
ATOM 751 C C . GLY A 1 95 ? -9.099 -11.493 -1.809 1.00 95.06 95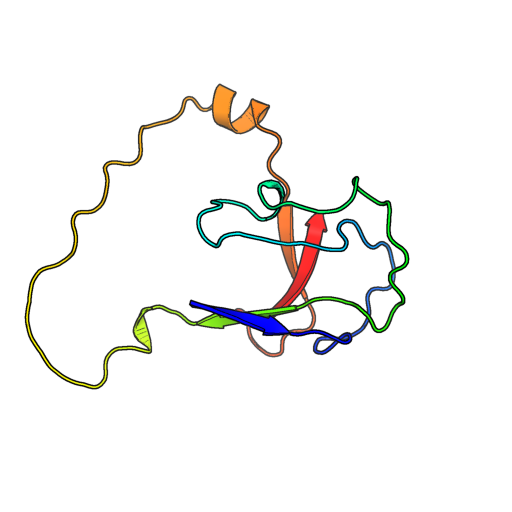 GLY A C 1
ATOM 752 O O . GLY A 1 95 ? -8.846 -12.660 -1.521 1.00 95.06 95 GLY A O 1
ATOM 753 N N . GLY A 1 96 ? -9.629 -10.642 -0.928 1.00 95.81 96 GLY A N 1
ATOM 754 C CA . GLY A 1 96 ? -10.151 -11.058 0.371 1.00 95.81 96 GLY A CA 1
ATOM 755 C C . GLY A 1 96 ? -11.407 -11.917 0.238 1.00 95.81 96 GLY A C 1
ATOM 756 O O . GLY A 1 96 ? -12.161 -11.780 -0.729 1.00 95.81 96 GLY A O 1
ATOM 757 N N . ARG A 1 97 ? -11.646 -12.799 1.214 1.00 95.19 97 ARG A N 1
ATOM 758 C CA . ARG A 1 97 ? -12.891 -13.589 1.282 1.00 95.19 97 ARG A CA 1
ATOM 759 C C . ARG A 1 97 ? -14.041 -12.773 1.863 1.00 95.19 97 ARG A C 1
ATOM 761 O O . ARG A 1 97 ? -15.204 -13.075 1.609 1.00 95.19 97 ARG A O 1
ATOM 768 N N . ILE A 1 98 ? -13.697 -11.748 2.637 1.00 93.56 98 ILE A N 1
ATOM 769 C CA . ILE A 1 98 ? -14.603 -10.816 3.305 1.00 93.56 98 ILE A CA 1
ATOM 770 C C . ILE A 1 98 ? -14.152 -9.368 3.064 1.00 93.56 98 ILE A C 1
ATOM 772 O O . ILE A 1 98 ? -13.066 -9.113 2.547 1.00 93.56 98 ILE A O 1
ATOM 776 N N . TYR A 1 99 ? -15.005 -8.401 3.403 1.00 92.12 99 TYR A N 1
ATOM 777 C CA . TYR A 1 99 ? -14.827 -6.991 3.024 1.00 92.12 99 TYR A CA 1
ATOM 778 C C . TYR A 1 99 ? -13.702 -6.263 3.778 1.00 92.12 99 TYR A C 1
ATOM 780 O O . TYR A 1 99 ? -13.245 -5.210 3.335 1.00 92.12 99 TYR A O 1
ATOM 788 N N . ASN A 1 100 ? -13.281 -6.783 4.929 1.00 94.56 100 ASN A N 1
ATOM 789 C CA . ASN A 1 100 ? -12.274 -6.190 5.808 1.00 94.56 100 ASN A CA 1
ATOM 790 C C . ASN A 1 100 ? -10.893 -6.836 5.646 1.00 94.56 100 ASN A C 1
ATOM 792 O O . ASN A 1 100 ? -10.034 -6.641 6.498 1.00 94.56 100 ASN A O 1
ATOM 796 N N . GLU A 1 101 ? -10.654 -7.588 4.577 1.00 96.19 101 GLU A N 1
ATOM 797 C CA . GLU A 1 101 ? -9.339 -8.150 4.292 1.00 96.19 101 GLU A CA 1
ATOM 798 C C . GLU A 1 101 ? -9.030 -8.125 2.797 1.00 96.19 101 GLU A C 1
ATOM 800 O O . GLU A 1 101 ? -9.922 -8.022 1.952 1.00 96.19 101 GLU A O 1
ATOM 805 N N . GLY A 1 102 ? -7.751 -8.221 2.462 1.00 96.94 102 GLY A N 1
ATOM 806 C CA . GLY A 1 102 ? -7.325 -8.356 1.080 1.00 96.94 102 GLY A CA 1
ATOM 807 C C . GLY A 1 102 ? -5.944 -7.785 0.818 1.00 96.94 102 GLY A C 1
ATOM 808 O O . GLY A 1 102 ? -5.320 -7.147 1.667 1.00 96.94 102 GLY A O 1
ATOM 809 N N . ARG A 1 103 ? -5.485 -8.003 -0.410 1.00 96.06 103 ARG A N 1
ATOM 810 C CA . ARG A 1 103 ? -4.321 -7.338 -0.982 1.00 96.06 103 ARG A CA 1
ATOM 811 C C . ARG A 1 103 ? -4.594 -5.841 -1.093 1.00 96.06 103 ARG A C 1
ATOM 813 O O . ARG A 1 103 ? -5.671 -5.452 -1.547 1.00 96.06 103 ARG A O 1
ATOM 820 N N . VAL A 1 104 ? -3.619 -5.026 -0.705 1.00 94.31 104 VAL A N 1
ATOM 821 C CA . VAL A 1 104 ? -3.699 -3.564 -0.781 1.00 94.31 104 VAL A CA 1
ATOM 822 C C . VAL A 1 104 ? -3.338 -3.117 -2.194 1.00 94.31 104 VAL A C 1
ATOM 824 O O . VAL A 1 104 ? -2.254 -3.420 -2.682 1.00 94.31 104 VAL A O 1
ATOM 827 N N . GLU A 1 105 ? -4.231 -2.384 -2.857 1.00 92.06 105 GLU A N 1
ATOM 828 C CA . GLU A 1 105 ? -3.973 -1.840 -4.191 1.00 92.06 105 GLU A CA 1
ATOM 829 C C . GLU A 1 105 ? -4.168 -0.324 -4.227 1.00 92.06 105 GLU A C 1
ATOM 831 O O . GLU A 1 105 ? -5.213 0.180 -3.805 1.00 92.06 105 GLU A O 1
ATOM 836 N N . VAL A 1 106 ? -3.174 0.380 -4.776 1.00 89.50 106 VAL A N 1
ATOM 837 C CA . VAL A 1 106 ? -3.191 1.832 -5.002 1.00 89.50 106 VAL A CA 1
ATOM 838 C C . VAL A 1 106 ? -3.713 2.133 -6.414 1.00 89.50 106 VAL A C 1
ATOM 840 O O . VAL A 1 106 ? -3.333 1.448 -7.367 1.00 89.50 106 VAL A O 1
ATOM 843 N N . LYS A 1 107 ? -4.595 3.129 -6.538 1.00 79.56 107 LYS A N 1
ATOM 844 C CA . LYS A 1 107 ? -5.195 3.614 -7.791 1.00 79.56 107 LYS A CA 1
ATOM 845 C C . LYS A 1 107 ? -4.852 5.071 -8.066 1.00 79.56 107 LYS A C 1
ATOM 847 O O . LYS A 1 107 ? -4.811 5.853 -7.086 1.00 79.56 107 LYS A O 1
#

Solvent-accessible surface area (backbone atoms only — not comparable to full-atom values): 6906 Å² total; per-residue (Å²): 85,76,45,83,42,55,64,16,74,33,46,62,61,90,83,79,68,54,72,28,81,74,47,69,94,79,80,61,94,46,79,90,68,35,51,52,45,62,81,57,48,69,87,80,53,50,54,54,30,46,23,39,41,53,46,66,75,74,79,77,72,86,76,92,78,95,75,80,86,79,80,79,74,81,75,77,86,71,56,70,65,63,59,66,71,61,67,77,79,42,76,48,68,40,66,38,96,52,94,53,28,15,20,64,42,82,100

Nearest PDB structures (foldseek):
  7c00-assembly1_A  TM=9.571E-01  e=1.234E-03  Homo sapiens
  2oya-assembly1_A  TM=9.332E-01  e=1.028E-03  Mus musculus
  1by2-assembly1_A  TM=9.292E-01  e=2.008E-03  Homo sapiens
  8wzs-assembly1_A  TM=9.602E-01  e=2.893E-03  Homo sapiens
  9fmu-assembly1_E  TM=6.439E-01  e=5.266E-04  Homo sapiens

pLDDT: mean 82.54, std 16.47, range [41.91, 97.25]

Foldseek 3Di:
DKDKDWQQPLFFDDDADFWAPWDAPPPDPASVPTDTPHTRDDPDDRRGFMKMADDDPVVPPPD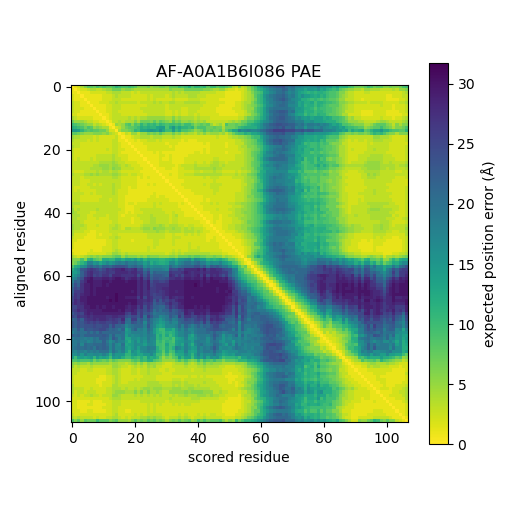DDDDDDPDDDPDDDDDPVCVVVVDDWDWAAPSDPDRRIHGIDTD

Sequence (107 aa):
AVKPTHSAHFGQVRQKYWMDNVYCSGEEERLDKCRFDPWGTNDCEDSEAAGVVCYSPEEVSTTTTTTVAPNATKKKRRRIQDILNEGRIQVRLAGGRIYNEGRVEVK

Organism: NCBI:txid320908

Mean predicted aligned error: 10.01 Å

InterPro domains:
  IPR001190 SRCR domain [PF00530] (6-54)
  IPR001190 SRCR domain [PS50287] (1-55)
  IPR001190 SRCR domain [SM00202] (1-55)
  IPR036772 SRCR-like domain superfamily [G3DSA:3.10.250.10] (1-61)
  IPR036772 SRCR-like domain superfamily [SSF56487] (3-57)